Protein AF-A0A8H4XSK7-F1 (afdb_monomer_lite)

pLDDT: mean 89.12, std 12.36, range [49.56, 97.94]

Secondary structure (DSSP, 8-state):
-HHHHHHHHHHHHHH-B-GGG----TT--HHHHHHHHHTBGGGHHHHHHHHHHHHHHHHGGGT-------TTS--PPPHHHHHHHHIIIIIIHHH-HHHHHHHHHTT--THHHHHHHHHTTTTTTS-HHHHHHHHHHHHHTTT-HHHHHHHHHHHHHHHHT-

Radius of gyration: 20.54 Å; chains: 1; bounding box: 42×44×64 Å

Structure (mmCIF, N/CA/C/O backbone):
data_AF-A0A8H4XSK7-F1
#
_entry.id   AF-A0A8H4XSK7-F1
#
loop_
_atom_site.group_PDB
_atom_site.id
_atom_site.type_symbol
_atom_site.label_atom_id
_atom_site.label_alt_id
_atom_site.label_comp_id
_atom_site.label_asym_id
_atom_site.label_entity_id
_atom_site.label_seq_id
_atom_site.pdbx_PDB_ins_code
_atom_site.Cartn_x
_atom_site.Cartn_y
_atom_site.Cartn_z
_atom_site.occupancy
_atom_site.B_iso_or_equiv
_atom_site.auth_seq_id
_atom_site.auth_comp_id
_atom_site.auth_asym_id
_atom_site.auth_atom_id
_atom_site.pdbx_PDB_model_num
ATOM 1 N N . MET A 1 1 ? 7.857 10.622 1.582 1.00 85.25 1 MET A N 1
ATOM 2 C CA . MET A 1 1 ? 7.428 9.884 0.374 1.00 85.25 1 MET A CA 1
ATOM 3 C C . MET A 1 1 ? 8.537 9.038 -0.256 1.00 85.25 1 MET A C 1
ATOM 5 O O . MET A 1 1 ? 8.199 8.170 -1.044 1.00 85.25 1 MET A O 1
ATOM 9 N N . HIS A 1 2 ? 9.825 9.213 0.091 1.00 91.69 2 HIS A N 1
ATOM 10 C CA . HIS A 1 2 ? 10.905 8.366 -0.451 1.00 91.69 2 HIS A CA 1
ATOM 11 C C . HIS A 1 2 ? 10.685 6.863 -0.190 1.00 91.69 2 HIS A C 1
ATOM 13 O O . HIS A 1 2 ? 11.018 6.048 -1.034 1.00 91.69 2 HIS A O 1
ATOM 19 N N . GLU A 1 3 ? 10.043 6.503 0.923 1.00 94.19 3 GLU A N 1
ATOM 20 C CA . GLU A 1 3 ? 9.683 5.115 1.255 1.00 94.19 3 GLU A CA 1
ATOM 21 C C . GLU A 1 3 ? 8.585 4.517 0.364 1.00 94.19 3 GLU A C 1
ATOM 23 O O . GLU A 1 3 ? 8.466 3.302 0.305 1.00 94.19 3 GLU A O 1
ATOM 28 N N . LEU A 1 4 ? 7.799 5.347 -0.334 1.00 95.56 4 LEU A N 1
ATOM 29 C CA . LEU A 1 4 ? 6.870 4.872 -1.364 1.00 95.56 4 LEU A CA 1
ATOM 30 C C . LEU A 1 4 ? 7.559 4.742 -2.726 1.00 95.56 4 LEU A C 1
ATOM 32 O O . LEU A 1 4 ? 7.253 3.834 -3.485 1.00 95.56 4 LEU A O 1
ATOM 36 N N . LEU A 1 5 ? 8.487 5.649 -3.040 1.00 96.88 5 LEU A N 1
ATOM 37 C CA . LEU A 1 5 ? 9.218 5.627 -4.306 1.00 96.88 5 LEU A CA 1
ATOM 38 C C . LEU A 1 5 ? 10.260 4.501 -4.354 1.00 96.88 5 LEU A C 1
ATOM 40 O O . LEU A 1 5 ? 10.442 3.893 -5.401 1.00 96.88 5 LEU A O 1
ATOM 44 N N . ALA A 1 6 ? 10.941 4.215 -3.242 1.00 97.06 6 ALA A N 1
ATOM 45 C CA . ALA A 1 6 ? 12.045 3.257 -3.220 1.00 97.06 6 ALA A CA 1
ATOM 46 C C . ALA A 1 6 ? 11.645 1.831 -3.660 1.00 97.06 6 ALA A C 1
ATOM 48 O O . ALA A 1 6 ? 12.361 1.281 -4.494 1.00 97.06 6 ALA A O 1
ATOM 49 N N . PRO A 1 7 ? 10.520 1.237 -3.201 1.00 97.00 7 PRO A N 1
ATOM 50 C CA . PRO A 1 7 ? 10.074 -0.065 -3.703 1.00 97.00 7 PRO A CA 1
ATOM 51 C C . PRO A 1 7 ? 9.738 -0.045 -5.199 1.00 97.00 7 PRO A C 1
ATOM 53 O O . PRO A 1 7 ? 10.089 -0.981 -5.905 1.00 97.00 7 PRO A O 1
ATOM 56 N N . ILE A 1 8 ? 9.116 1.035 -5.692 1.00 97.69 8 ILE A N 1
ATOM 57 C CA . ILE A 1 8 ? 8.779 1.195 -7.118 1.00 97.69 8 ILE A CA 1
ATOM 58 C C . ILE A 1 8 ? 10.056 1.200 -7.953 1.00 97.69 8 ILE A C 1
ATOM 60 O O . ILE A 1 8 ? 10.190 0.402 -8.873 1.00 97.69 8 ILE A O 1
ATOM 64 N N . LEU A 1 9 ? 11.007 2.063 -7.591 1.00 97.94 9 LEU A N 1
ATOM 65 C CA . LEU A 1 9 ? 12.288 2.172 -8.281 1.00 97.94 9 LEU A CA 1
ATOM 66 C C . LEU A 1 9 ? 13.031 0.834 -8.296 1.00 97.94 9 LEU A C 1
ATOM 68 O O . LEU A 1 9 ? 13.565 0.440 -9.325 1.00 97.94 9 LEU A O 1
ATOM 72 N N . TRP A 1 10 ? 13.029 0.125 -7.168 1.00 97.88 10 TRP A N 1
ATOM 73 C CA . TRP A 1 10 ? 13.691 -1.168 -7.043 1.00 97.88 10 TRP A CA 1
ATOM 74 C C . TRP A 1 10 ? 13.085 -2.239 -7.961 1.00 97.88 10 TRP A C 1
ATOM 76 O O . TRP A 1 10 ? 13.831 -3.022 -8.544 1.00 97.88 10 TRP A O 1
ATOM 86 N N . VAL A 1 11 ? 11.754 -2.282 -8.102 1.00 97.12 11 VAL A N 1
ATOM 87 C CA . VAL A 1 11 ? 11.084 -3.234 -9.007 1.00 97.12 11 VAL A CA 1
ATOM 88 C C . VAL A 1 11 ? 11.371 -2.871 -10.462 1.00 97.12 11 VAL A C 1
ATOM 90 O O . VAL A 1 11 ? 11.813 -3.725 -11.222 1.00 97.12 11 VAL A O 1
ATOM 93 N N . VAL A 1 12 ? 11.221 -1.594 -10.829 1.00 97.00 12 VAL A N 1
ATOM 94 C CA . VAL A 1 12 ? 11.483 -1.115 -12.197 1.00 97.00 12 VAL A CA 1
ATOM 95 C C . VAL A 1 12 ? 12.934 -1.370 -12.611 1.00 97.00 12 VAL A C 1
ATOM 97 O O . VAL A 1 12 ? 13.186 -1.833 -13.718 1.00 97.00 12 VAL A O 1
ATOM 100 N N . GLU A 1 13 ? 13.900 -1.119 -11.724 1.00 96.69 13 GLU A N 1
ATOM 101 C CA . GLU A 1 13 ? 15.316 -1.395 -11.991 1.00 96.69 13 GLU A CA 1
ATOM 102 C C . GLU A 1 13 ? 15.583 -2.891 -12.219 1.00 96.69 13 GLU A C 1
ATOM 104 O O . GLU A 1 13 ? 16.401 -3.247 -13.067 1.00 96.69 13 GLU A O 1
ATOM 109 N N . ARG A 1 14 ? 14.899 -3.777 -11.485 1.00 95.06 14 ARG A N 1
ATOM 110 C CA . ARG A 1 14 ? 15.070 -5.231 -11.617 1.00 95.06 14 ARG A CA 1
ATOM 111 C C . ARG A 1 14 ? 14.417 -5.818 -12.856 1.00 95.06 14 ARG A C 1
ATOM 113 O O . ARG A 1 14 ? 14.950 -6.784 -13.398 1.00 95.06 14 ARG A O 1
ATOM 120 N N . ASP A 1 15 ? 13.308 -5.236 -13.288 1.00 94.19 15 ASP A N 1
ATOM 121 C CA . ASP A 1 15 ? 12.599 -5.668 -14.489 1.00 94.19 15 ASP A CA 1
ATOM 122 C C . ASP A 1 15 ? 13.208 -5.066 -15.767 1.00 94.19 15 ASP A C 1
ATOM 124 O O . ASP A 1 15 ? 12.952 -5.553 -16.870 1.00 94.19 15 ASP A O 1
ATOM 128 N N . ALA A 1 16 ? 14.053 -4.038 -15.639 1.00 94.88 16 ALA A N 1
ATOM 129 C CA . ALA A 1 16 ? 14.683 -3.372 -16.766 1.00 94.88 16 ALA A CA 1
ATOM 130 C C . ALA A 1 16 ? 15.611 -4.296 -17.578 1.00 94.88 16 ALA A C 1
ATOM 132 O O . ALA A 1 16 ? 16.483 -5.002 -17.067 1.00 94.88 16 ALA A O 1
ATOM 133 N N . VAL A 1 17 ? 15.484 -4.211 -18.899 1.00 91.69 17 VAL A N 1
ATOM 134 C CA . VAL A 1 17 ? 16.276 -4.936 -19.888 1.00 91.69 17 VAL A CA 1
ATOM 135 C C . VAL A 1 17 ? 17.287 -3.984 -20.523 1.00 91.69 17 VAL A C 1
ATOM 137 O O . VAL A 1 17 ? 16.941 -3.002 -21.185 1.00 91.69 17 VAL A O 1
ATOM 140 N N . ALA A 1 18 ? 18.573 -4.296 -20.356 1.00 86.38 18 ALA A N 1
ATOM 141 C CA . ALA A 1 18 ? 19.647 -3.541 -20.991 1.00 86.38 18 ALA A CA 1
ATOM 142 C C . ALA A 1 18 ? 19.608 -3.678 -22.523 1.00 86.38 18 ALA A C 1
ATOM 144 O O . ALA A 1 18 ? 19.361 -4.754 -23.073 1.00 86.38 18 ALA A O 1
ATOM 145 N N . GLN A 1 19 ? 19.940 -2.595 -23.232 1.00 72.31 19 GLN A N 1
ATOM 146 C CA . GLN A 1 19 ? 19.960 -2.588 -24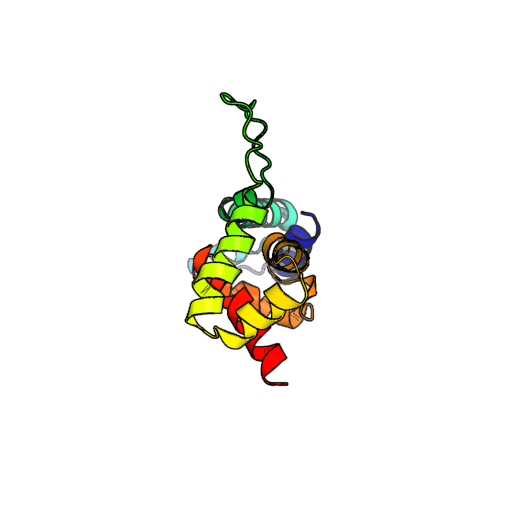.700 1.00 72.31 19 GLN A CA 1
ATOM 147 C C . GLN A 1 19 ? 20.951 -3.594 -25.300 1.00 72.31 19 GLN A C 1
ATOM 149 O O . GLN A 1 19 ? 20.712 -4.121 -26.382 1.00 72.31 19 GLN A O 1
ATOM 154 N N . SER A 1 20 ? 22.040 -3.902 -24.594 1.00 69.06 20 SER A N 1
ATOM 155 C CA . SER A 1 20 ? 23.021 -4.914 -25.003 1.00 69.06 20 SER A CA 1
ATOM 156 C C . SER A 1 20 ? 22.439 -6.328 -25.072 1.00 69.06 20 SER A C 1
ATOM 158 O O . SER A 1 20 ? 22.927 -7.152 -25.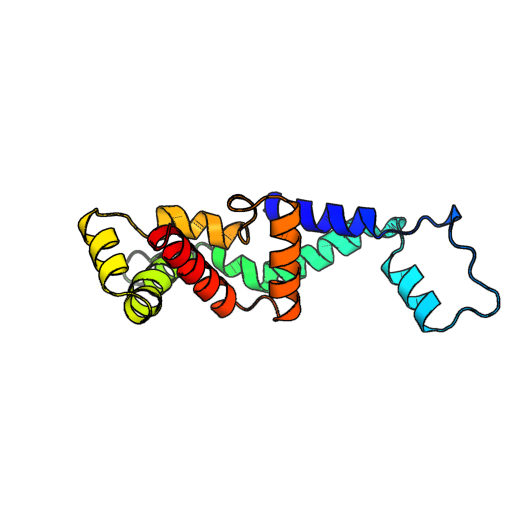841 1.00 69.06 20 SER A O 1
ATOM 160 N N . THR A 1 21 ? 21.387 -6.604 -24.304 1.00 68.06 21 THR A N 1
ATOM 161 C CA . THR A 1 21 ? 20.676 -7.889 -24.266 1.00 68.06 21 THR A CA 1
ATOM 162 C C . THR A 1 21 ? 19.498 -7.927 -25.243 1.00 68.06 21 THR A C 1
ATOM 164 O O . THR A 1 21 ? 18.854 -8.961 -25.407 1.00 68.06 21 THR A O 1
ATOM 167 N N . ARG A 1 22 ? 19.215 -6.804 -25.917 1.00 66.75 22 ARG A N 1
ATOM 168 C CA . ARG A 1 22 ? 18.087 -6.602 -26.832 1.00 66.75 22 ARG A CA 1
ATOM 169 C C . ARG A 1 22 ? 18.403 -7.198 -28.207 1.00 66.75 22 ARG A C 1
ATOM 171 O O . ARG A 1 22 ? 18.472 -6.497 -29.212 1.00 66.75 22 ARG A O 1
ATOM 178 N N . THR A 1 23 ? 18.602 -8.513 -28.277 1.00 66.44 23 THR A N 1
ATOM 179 C CA . THR A 1 23 ? 18.499 -9.238 -29.549 1.00 66.44 23 THR A CA 1
ATOM 180 C C . THR A 1 23 ? 17.030 -9.276 -29.935 1.00 66.44 23 THR A C 1
ATOM 182 O O . THR A 1 23 ? 16.328 -10.202 -29.546 1.00 66.44 23 THR A O 1
ATOM 185 N N . ILE A 1 24 ? 16.550 -8.253 -30.646 1.00 62.38 24 ILE A N 1
ATOM 186 C CA . ILE A 1 24 ? 15.201 -8.259 -31.223 1.00 62.38 24 ILE A CA 1
ATOM 187 C C . ILE A 1 24 ? 15.186 -9.407 -32.239 1.00 62.38 24 ILE A C 1
ATOM 189 O O . ILE A 1 24 ? 15.922 -9.332 -33.231 1.00 62.38 24 ILE A O 1
ATOM 193 N N . PRO A 1 25 ? 14.431 -10.497 -32.007 1.00 62.72 25 PRO A N 1
ATOM 194 C CA . PRO A 1 25 ? 14.315 -11.546 -33.003 1.00 62.72 25 PRO A CA 1
ATOM 195 C C . PRO A 1 25 ? 13.787 -10.920 -34.294 1.00 62.72 25 PRO A C 1
ATOM 197 O O . PRO A 1 25 ? 12.880 -10.094 -34.260 1.00 62.72 25 PRO A O 1
ATOM 200 N N . VAL A 1 26 ? 14.308 -11.327 -35.452 1.00 63.97 26 VAL A N 1
ATOM 201 C CA . VAL A 1 26 ? 13.842 -10.829 -36.766 1.00 63.97 26 VAL A CA 1
ATOM 202 C C . VAL A 1 26 ? 12.328 -11.069 -36.974 1.00 63.97 26 VAL A C 1
ATOM 204 O O . VAL A 1 26 ? 11.715 -10.430 -37.822 1.00 63.97 26 VAL A O 1
ATOM 207 N N . ASN A 1 27 ? 11.720 -11.928 -36.144 1.00 68.75 27 ASN A N 1
ATOM 208 C CA . ASN A 1 2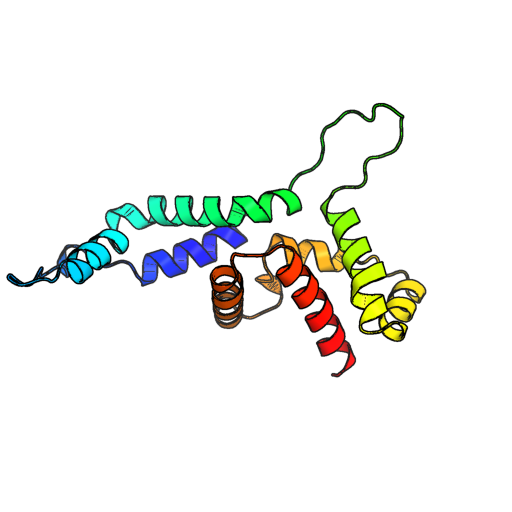7 ? 10.294 -12.253 -36.105 1.00 68.75 27 ASN A CA 1
ATOM 209 C C . ASN A 1 27 ? 9.616 -11.873 -34.768 1.00 68.75 27 ASN A C 1
ATOM 211 O O . ASN A 1 27 ? 8.677 -12.563 -34.372 1.00 68.75 27 ASN A O 1
ATOM 215 N N . ALA A 1 28 ? 10.112 -10.862 -34.043 1.00 67.25 28 ALA A N 1
ATOM 216 C CA . ALA A 1 28 ? 9.510 -10.436 -32.777 1.00 67.25 28 ALA A CA 1
ATOM 217 C C . ALA A 1 28 ? 8.015 -10.154 -32.971 1.00 67.25 28 ALA A C 1
ATOM 219 O O . ALA A 1 28 ? 7.626 -9.453 -33.911 1.00 67.25 28 ALA A O 1
ATOM 220 N N . THR A 1 29 ? 7.177 -10.718 -32.105 1.00 78.88 29 THR A N 1
ATOM 221 C CA . THR A 1 29 ? 5.754 -10.374 -32.093 1.00 78.88 29 THR A CA 1
ATOM 222 C C . THR A 1 29 ? 5.581 -8.927 -31.628 1.00 78.88 29 THR A C 1
ATOM 224 O O . THR A 1 29 ? 6.463 -8.355 -30.983 1.00 78.88 29 THR A O 1
ATOM 227 N N . ASP A 1 30 ? 4.436 -8.323 -31.947 1.00 83.06 30 ASP A N 1
ATOM 228 C CA . ASP A 1 30 ? 4.106 -6.965 -31.493 1.00 83.06 30 ASP A CA 1
ATOM 229 C C . ASP A 1 30 ? 4.231 -6.856 -29.958 1.00 83.06 30 ASP A C 1
ATOM 231 O O . ASP A 1 30 ? 4.889 -5.951 -29.444 1.00 83.06 30 ASP A O 1
ATOM 235 N N . ASP A 1 31 ? 3.755 -7.877 -29.238 1.00 84.94 31 ASP A N 1
ATOM 236 C CA . ASP A 1 31 ? 3.832 -7.988 -27.776 1.00 84.94 31 ASP A CA 1
ATOM 237 C C . ASP A 1 31 ? 5.273 -7.979 -27.231 1.00 84.94 31 ASP A C 1
ATOM 239 O O . ASP A 1 31 ? 5.556 -7.295 -26.245 1.00 84.94 31 ASP A O 1
ATOM 243 N N . GLU A 1 32 ? 6.208 -8.697 -27.867 1.00 82.81 32 GLU A N 1
ATOM 244 C CA . GLU A 1 32 ? 7.623 -8.695 -27.459 1.00 82.81 32 GLU A CA 1
ATOM 245 C C . GLU A 1 32 ? 8.252 -7.310 -27.637 1.00 82.81 32 GLU A C 1
ATOM 247 O O . GLU A 1 32 ? 9.030 -6.856 -26.794 1.00 82.81 32 GLU A O 1
ATOM 252 N N . SER A 1 33 ? 7.899 -6.615 -28.720 1.00 82.88 33 SER A N 1
ATOM 253 C CA . SER A 1 33 ? 8.396 -5.265 -28.984 1.00 82.88 33 SER A CA 1
ATOM 254 C C . SER A 1 33 ? 7.883 -4.254 -27.952 1.00 82.88 33 SER A C 1
ATOM 256 O O . SER A 1 33 ? 8.661 -3.432 -27.455 1.00 82.88 33 SER A O 1
ATOM 258 N N . VAL A 1 34 ? 6.607 -4.371 -27.561 1.00 87.25 34 VAL A N 1
ATOM 259 C CA . VAL A 1 34 ? 5.980 -3.556 -26.513 1.00 87.25 34 VAL A CA 1
ATOM 260 C C . VAL A 1 34 ? 6.622 -3.843 -25.161 1.00 87.25 34 VAL A C 1
ATOM 262 O O . VAL A 1 34 ? 7.015 -2.904 -24.473 1.00 87.25 34 VAL A O 1
ATOM 265 N N . MET A 1 35 ? 6.804 -5.116 -24.800 1.00 87.25 35 MET A N 1
ATOM 266 C CA . MET A 1 35 ? 7.467 -5.511 -23.554 1.00 87.25 35 MET A CA 1
ATOM 267 C C . MET A 1 35 ? 8.882 -4.928 -23.460 1.00 87.25 35 MET A C 1
ATOM 269 O O . MET A 1 35 ? 9.238 -4.329 -22.451 1.00 87.25 35 MET A O 1
ATOM 273 N N . LEU A 1 36 ? 9.684 -5.039 -24.524 1.00 85.75 36 LEU A N 1
ATOM 274 C CA . LEU A 1 36 ? 11.032 -4.469 -24.543 1.00 85.75 36 LEU A CA 1
ATOM 275 C C . LEU A 1 36 ? 11.027 -2.938 -24.451 1.00 85.75 36 LEU A C 1
ATOM 277 O O . LEU A 1 36 ? 12.005 -2.365 -23.983 1.00 85.75 36 LEU A O 1
ATOM 281 N N . CYS A 1 37 ? 9.987 -2.270 -24.953 1.00 86.62 37 CYS A N 1
ATOM 282 C CA . CYS A 1 37 ? 9.814 -0.824 -24.818 1.00 86.62 37 CYS A CA 1
ATOM 283 C C . CYS A 1 37 ? 9.473 -0.429 -23.374 1.00 86.62 37 CYS A C 1
ATOM 285 O O . CYS A 1 37 ? 10.084 0.491 -22.841 1.00 86.62 37 CYS A O 1
ATOM 287 N N . LEU A 1 38 ? 8.553 -1.161 -22.736 1.00 88.75 38 LEU A N 1
ATOM 288 C CA . LEU A 1 38 ? 8.134 -0.943 -21.347 1.00 88.75 38 LEU A CA 1
ATOM 289 C C . LEU A 1 38 ? 9.247 -1.208 -20.325 1.00 88.75 38 LEU A C 1
ATOM 291 O O . LEU A 1 38 ? 9.216 -0.640 -19.242 1.00 88.75 38 LEU A O 1
ATOM 295 N N . LEU A 1 39 ? 10.205 -2.077 -20.652 1.00 92.75 39 LEU A N 1
ATOM 296 C CA . LEU A 1 39 ? 11.302 -2.469 -19.765 1.00 92.75 39 LEU A CA 1
ATOM 297 C C . LEU A 1 39 ? 12.644 -1.823 -20.156 1.00 92.75 39 LEU A C 1
ATOM 299 O O . LEU A 1 39 ? 13.699 -2.385 -19.882 1.00 92.75 39 LEU A O 1
ATOM 303 N N . ASP A 1 40 ? 12.663 -0.679 -20.845 1.00 92.50 40 ASP A N 1
ATOM 304 C CA . ASP A 1 40 ? 13.922 -0.073 -21.303 1.00 92.50 40 ASP A CA 1
ATOM 305 C C . ASP A 1 40 ? 14.721 0.551 -20.141 1.00 92.50 40 ASP A C 1
ATOM 307 O O . ASP A 1 40 ? 14.295 1.511 -19.497 1.00 92.50 40 ASP A O 1
ATOM 311 N N . ALA A 1 41 ? 15.942 0.054 -19.917 1.00 94.94 41 ALA A N 1
ATOM 312 C CA . ALA A 1 41 ? 16.814 0.510 -18.833 1.00 94.94 41 ALA A CA 1
ATOM 313 C C . ALA A 1 41 ? 17.177 2.012 -18.865 1.00 94.94 41 ALA A C 1
ATOM 315 O O . ALA A 1 41 ? 17.577 2.560 -17.839 1.00 94.94 41 ALA A O 1
ATOM 316 N N . ASN A 1 42 ? 17.034 2.707 -20.000 1.00 94.38 42 ASN A N 1
ATOM 317 C CA . ASN A 1 42 ? 17.267 4.156 -20.064 1.00 94.38 42 ASN A CA 1
ATOM 318 C C . ASN A 1 42 ? 16.128 4.989 -19.460 1.00 94.38 42 ASN A C 1
ATOM 320 O O . ASN A 1 42 ? 16.310 6.185 -19.229 1.00 94.38 42 ASN A O 1
ATOM 324 N N . TYR A 1 43 ? 14.965 4.381 -19.227 1.00 95.69 43 TYR A N 1
ATOM 325 C CA . TYR A 1 43 ? 13.757 5.070 -18.779 1.00 95.69 43 TYR A CA 1
ATOM 326 C C . TYR A 1 43 ? 13.365 4.737 -17.335 1.00 95.69 43 TYR A C 1
ATOM 328 O O . TYR A 1 43 ? 12.366 5.267 -16.858 1.00 95.69 43 TYR A O 1
ATOM 336 N N . ILE A 1 44 ? 14.199 3.991 -16.593 1.00 96.69 44 ILE A N 1
ATOM 337 C CA . ILE A 1 44 ? 13.951 3.586 -15.193 1.00 96.69 44 ILE A CA 1
ATOM 338 C C . ILE A 1 44 ? 13.472 4.756 -14.324 1.00 96.69 44 ILE A C 1
ATOM 340 O O . ILE A 1 44 ? 12.476 4.629 -13.614 1.00 96.69 44 ILE A O 1
ATOM 344 N N . GLU A 1 45 ? 14.150 5.908 -14.377 1.00 97.06 45 GLU A N 1
ATOM 345 C CA . GLU A 1 45 ? 13.770 7.085 -13.584 1.00 97.06 45 GLU A CA 1
ATOM 346 C C . GLU A 1 45 ? 12.396 7.632 -13.996 1.00 97.06 45 GLU A C 1
ATOM 348 O O . GLU A 1 45 ? 11.563 7.942 -13.141 1.00 97.06 45 GLU A O 1
ATOM 353 N N . SER A 1 46 ? 12.145 7.722 -15.305 1.00 96.75 46 SER A N 1
ATOM 354 C CA . SER A 1 46 ? 10.895 8.253 -15.849 1.00 96.75 46 SER A CA 1
ATOM 355 C C . SER A 1 46 ? 9.712 7.342 -15.523 1.00 96.75 46 SER A C 1
ATOM 357 O O . SER A 1 46 ? 8.684 7.822 -15.039 1.00 96.75 46 SER A O 1
ATOM 359 N N . ASP A 1 47 ? 9.872 6.035 -15.711 1.00 96.75 47 ASP A N 1
ATOM 360 C CA . ASP A 1 47 ? 8.837 5.039 -15.441 1.00 96.75 47 ASP A CA 1
ATOM 361 C C . ASP A 1 47 ? 8.545 4.951 -13.943 1.00 96.75 47 ASP A C 1
ATOM 363 O O . ASP A 1 47 ? 7.385 5.014 -13.528 1.00 96.75 47 ASP A O 1
ATOM 367 N N . SER A 1 48 ? 9.591 4.944 -13.111 1.00 97.94 48 SER A N 1
ATOM 368 C CA . SER A 1 48 ? 9.446 4.978 -11.651 1.00 97.94 48 SER A CA 1
ATOM 369 C C . SER A 1 48 ? 8.698 6.224 -11.180 1.00 97.94 48 SER A C 1
ATOM 371 O O . SER A 1 48 ? 7.828 6.131 -10.313 1.00 97.94 48 SER A O 1
ATOM 373 N N . PHE A 1 49 ? 8.995 7.393 -11.758 1.00 97.50 49 PHE A N 1
ATOM 374 C CA . PHE A 1 49 ? 8.298 8.635 -11.432 1.00 97.50 49 PHE A CA 1
ATOM 375 C C . PHE A 1 49 ? 6.819 8.589 -11.838 1.00 97.50 49 PHE A C 1
ATOM 377 O O . PHE A 1 49 ? 5.957 8.952 -11.038 1.00 97.50 49 PHE A O 1
ATOM 384 N N . ASN A 1 50 ? 6.501 8.095 -13.038 1.00 97.12 50 ASN A N 1
ATOM 385 C CA . ASN A 1 50 ? 5.119 7.977 -13.513 1.00 97.12 50 ASN A CA 1
ATOM 386 C C . ASN A 1 50 ? 4.293 6.987 -12.672 1.00 97.12 50 ASN A C 1
ATOM 388 O O . ASN A 1 50 ? 3.148 7.279 -12.301 1.00 97.12 50 ASN A O 1
ATOM 392 N N . LEU A 1 51 ? 4.876 5.841 -12.314 1.00 96.56 51 LEU A N 1
ATOM 393 C CA . LEU A 1 51 ? 4.251 4.871 -11.413 1.00 96.56 51 LEU A CA 1
ATOM 394 C C . LEU A 1 51 ? 4.048 5.466 -10.015 1.00 96.56 51 LEU A C 1
ATOM 396 O O . LEU A 1 51 ? 2.955 5.371 -9.453 1.00 96.56 51 LEU A O 1
ATOM 400 N N . PHE A 1 52 ? 5.050 6.167 -9.481 1.00 97.50 52 PHE A N 1
ATOM 401 C CA . PHE A 1 52 ? 4.930 6.883 -8.214 1.00 97.50 52 PHE A CA 1
ATOM 402 C C . PHE A 1 52 ? 3.815 7.936 -8.247 1.00 97.50 52 PHE A C 1
ATOM 404 O O . PHE A 1 52 ? 3.000 7.996 -7.326 1.00 97.50 52 PHE A O 1
ATOM 411 N N . CYS A 1 53 ? 3.715 8.731 -9.314 1.00 96.12 53 CYS A N 1
ATOM 412 C CA . CYS A 1 53 ? 2.620 9.680 -9.496 1.00 96.12 53 CYS A CA 1
ATOM 413 C C . CYS A 1 53 ? 1.256 8.982 -9.492 1.00 96.12 53 CYS A C 1
ATOM 415 O O . CYS A 1 53 ? 0.331 9.483 -8.854 1.00 96.12 53 CYS A O 1
ATOM 417 N N . SER A 1 54 ? 1.143 7.821 -10.139 1.00 95.31 54 SER A N 1
ATOM 418 C CA . SER A 1 54 ? -0.087 7.019 -10.163 1.00 95.31 54 SER A CA 1
ATOM 419 C C . SER A 1 54 ? -0.484 6.544 -8.761 1.00 95.31 54 SER A C 1
ATOM 421 O O . SER A 1 54 ? -1.633 6.712 -8.357 1.00 95.31 54 SER A O 1
ATOM 423 N N . VAL A 1 55 ? 0.470 6.062 -7.957 1.00 95.81 55 VAL A N 1
ATOM 424 C CA . VAL A 1 55 ? 0.241 5.728 -6.537 1.00 95.81 55 VAL A CA 1
ATOM 425 C C . VAL A 1 55 ? -0.201 6.963 -5.743 1.00 95.81 55 VAL A C 1
ATOM 427 O O . VAL A 1 55 ? -1.140 6.913 -4.941 1.00 95.81 55 VAL A O 1
ATOM 430 N N . MET A 1 56 ? 0.441 8.104 -5.994 1.00 94.25 56 MET A N 1
ATOM 431 C CA . MET A 1 56 ? 0.142 9.356 -5.307 1.00 94.25 56 MET A CA 1
ATOM 432 C C . MET A 1 56 ? -1.228 9.937 -5.655 1.00 94.25 56 MET A C 1
ATOM 434 O O . MET A 1 56 ? -1.758 10.673 -4.830 1.00 94.25 56 MET A O 1
ATOM 438 N N . GLN A 1 57 ? -1.855 9.586 -6.782 1.00 91.56 57 GLN A N 1
ATOM 439 C CA . GLN A 1 57 ? -3.233 10.017 -7.072 1.00 91.56 57 GLN A CA 1
ATOM 440 C C . GLN A 1 57 ? -4.210 9.604 -5.964 1.00 91.56 57 GLN A C 1
ATOM 442 O O . GLN A 1 57 ? -5.111 10.367 -5.625 1.00 91.56 57 GLN A O 1
ATOM 447 N N . VAL A 1 58 ? -3.993 8.436 -5.352 1.00 89.31 58 VAL A N 1
ATOM 448 C CA . VAL A 1 58 ? -4.762 7.987 -4.185 1.00 89.31 58 VAL A CA 1
ATOM 449 C C . VAL A 1 58 ? -4.099 8.451 -2.890 1.00 89.31 58 VAL A C 1
ATOM 451 O O . VAL A 1 58 ? -4.744 9.055 -2.026 1.00 89.31 58 VAL A O 1
ATOM 454 N N . ALA A 1 59 ? -2.797 8.181 -2.752 1.00 90.19 59 ALA A N 1
ATOM 455 C CA . ALA A 1 59 ? -2.099 8.346 -1.483 1.00 90.19 59 ALA A CA 1
ATOM 456 C C . ALA A 1 59 ? -1.956 9.811 -1.050 1.00 90.19 59 ALA A C 1
ATOM 458 O O . ALA A 1 59 ? -1.830 10.074 0.143 1.00 90.19 59 ALA A O 1
ATOM 459 N N . ARG A 1 60 ? -2.025 10.775 -1.979 1.00 89.88 60 ARG A N 1
ATOM 460 C CA . ARG A 1 60 ? -1.945 12.219 -1.700 1.00 89.88 60 ARG A CA 1
ATOM 461 C C . ARG A 1 60 ? -2.911 12.658 -0.602 1.00 89.88 60 ARG A C 1
ATOM 463 O O . ARG A 1 60 ? -2.491 13.379 0.299 1.00 89.88 60 ARG A O 1
ATOM 470 N N . SER A 1 61 ? -4.141 12.147 -0.611 1.00 87.94 61 SER A N 1
ATOM 471 C CA . SER A 1 61 ? -5.153 12.455 0.412 1.00 87.94 61 SER A CA 1
ATOM 472 C C . SER A 1 61 ? -4.728 12.074 1.843 1.00 87.94 61 SER A C 1
ATOM 474 O O . SER A 1 61 ? -5.238 12.623 2.815 1.00 87.94 61 SER A O 1
ATOM 476 N N . PHE A 1 62 ? -3.757 11.166 2.001 1.00 87.94 62 PHE A N 1
ATOM 477 C CA . PHE A 1 62 ? -3.206 10.766 3.302 1.00 87.94 62 PHE A CA 1
ATOM 478 C C . PHE A 1 62 ? -2.126 11.734 3.813 1.00 87.94 62 PHE A C 1
ATOM 480 O O . PHE A 1 62 ? -1.769 11.714 4.998 1.00 87.94 62 PHE A O 1
ATOM 487 N N . TYR A 1 63 ? -1.580 12.561 2.921 1.00 85.69 63 TYR A N 1
ATOM 488 C CA . TYR A 1 63 ? -0.510 13.520 3.195 1.00 85.69 63 TYR A CA 1
ATOM 489 C C . TYR A 1 63 ? -1.002 14.961 3.263 1.00 85.69 63 TYR A C 1
ATOM 491 O O . TYR A 1 63 ? -0.355 15.768 3.926 1.00 85.69 63 TYR A O 1
ATOM 499 N N . GLU A 1 64 ? -2.109 15.277 2.592 1.00 82.06 64 GLU A N 1
ATOM 500 C CA . GLU A 1 64 ? -2.651 16.629 2.569 1.00 82.06 64 GLU A CA 1
ATOM 501 C C . GLU A 1 64 ? -3.022 17.120 3.970 1.00 82.06 64 GLU A C 1
ATOM 503 O O . GLU A 1 64 ? -3.640 16.424 4.781 1.00 82.06 64 GLU A O 1
ATOM 508 N N . TYR A 1 65 ? -2.612 18.355 4.226 1.00 65.81 65 TYR A N 1
ATOM 509 C CA . TYR A 1 65 ? -3.103 19.196 5.297 1.00 65.81 65 TYR A CA 1
ATOM 510 C C . TYR A 1 65 ? -3.960 20.258 4.611 1.00 65.81 65 TYR A C 1
ATOM 512 O O . TYR A 1 65 ? -3.475 20.906 3.682 1.00 65.81 65 TYR A O 1
ATOM 520 N N . THR A 1 66 ? -5.233 20.400 4.982 1.00 59.09 66 THR A N 1
ATOM 521 C CA . THR A 1 66 ? -6.024 21.527 4.487 1.00 59.09 66 THR A CA 1
ATOM 522 C C . THR A 1 66 ? -5.473 22.801 5.128 1.00 59.09 66 THR A C 1
ATOM 524 O O . THR A 1 66 ? -5.622 23.026 6.324 1.00 59.09 66 THR A O 1
ATOM 527 N N . ASP A 1 67 ? -4.798 23.628 4.327 1.00 51.75 67 ASP A N 1
ATOM 528 C CA . ASP A 1 67 ? -4.376 24.991 4.697 1.00 51.75 67 ASP A CA 1
ATOM 529 C C . ASP A 1 67 ? -5.551 25.989 4.676 1.00 51.75 67 ASP A C 1
ATOM 531 O O . ASP A 1 67 ? -5.357 27.202 4.821 1.00 51.75 67 ASP A O 1
ATOM 535 N N . ASP A 1 68 ? -6.781 25.505 4.480 1.00 52.06 68 ASP A N 1
ATOM 536 C CA . ASP A 1 68 ? -7.955 26.356 4.433 1.00 52.06 68 ASP A CA 1
ATOM 537 C C . ASP A 1 68 ? -8.155 27.022 5.794 1.00 52.06 68 ASP A C 1
ATOM 539 O O . ASP A 1 68 ? -8.371 26.397 6.835 1.00 52.06 68 ASP A O 1
ATOM 543 N N . LYS A 1 69 ? -8.020 28.353 5.783 1.00 49.56 69 LYS A N 1
ATOM 544 C CA . LYS A 1 69 ? -8.277 29.197 6.947 1.00 49.56 69 LYS A CA 1
ATOM 545 C C . LYS A 1 69 ? -9.648 28.817 7.503 1.00 49.56 69 LYS A C 1
ATOM 547 O O . LYS A 1 69 ? -10.615 28.850 6.742 1.00 49.56 69 LYS A O 1
ATOM 552 N N . PRO A 1 70 ? -9.767 28.531 8.810 1.00 53.75 70 PRO A N 1
ATOM 553 C CA . PRO A 1 70 ? -11.034 28.119 9.384 1.00 53.75 70 PRO A CA 1
ATOM 554 C C . PRO A 1 70 ? -12.034 29.258 9.202 1.00 53.75 70 PRO A C 1
ATOM 556 O O . PRO A 1 70 ? -11.945 30.289 9.868 1.00 53.75 70 PRO A O 1
ATOM 559 N N . VAL A 1 71 ? -12.999 29.074 8.299 1.00 58.06 71 VAL A N 1
ATOM 560 C CA . VAL A 1 71 ? -14.033 30.082 8.018 1.00 58.06 71 VAL A CA 1
ATOM 561 C C . VAL A 1 71 ? -14.905 30.321 9.262 1.00 58.06 71 VAL A C 1
ATOM 563 O O . VAL A 1 71 ? -15.498 31.385 9.386 1.00 58.06 71 VAL A O 1
ATOM 566 N N . ASN A 1 72 ? -14.904 29.394 10.235 1.00 59.56 72 ASN A N 1
ATOM 567 C CA . ASN A 1 72 ? -15.736 29.446 11.444 1.00 59.56 72 ASN A CA 1
ATOM 568 C C . ASN A 1 72 ? -15.024 29.052 12.760 1.00 59.56 72 ASN A C 1
ATOM 570 O O . ASN A 1 72 ? -15.683 28.650 13.716 1.00 59.56 72 ASN A O 1
ATOM 574 N N . GLY A 1 73 ? -13.691 29.131 12.846 1.00 55.56 73 GLY A N 1
ATOM 575 C CA . GLY A 1 73 ? -12.961 28.881 14.105 1.00 55.56 73 GLY A CA 1
ATOM 576 C C . GLY A 1 73 ? -13.001 27.439 14.645 1.00 55.56 73 GLY A C 1
ATOM 577 O O . GLY A 1 73 ? -12.493 27.187 15.736 1.00 55.56 73 GLY A O 1
ATOM 578 N N . GLN A 1 74 ? -13.564 26.485 13.900 1.00 55.88 74 GLN A N 1
ATOM 579 C CA . GLN A 1 74 ? -13.399 25.058 14.170 1.00 55.88 74 GLN A CA 1
ATOM 580 C C . GLN A 1 74 ? -12.078 24.605 13.550 1.00 55.88 74 GLN A C 1
ATOM 582 O O . GLN A 1 74 ? -11.835 24.854 12.372 1.00 55.88 74 GLN A O 1
ATOM 587 N N . ALA A 1 75 ? -11.210 23.982 14.348 1.00 55.84 75 ALA A N 1
ATOM 588 C CA . ALA A 1 75 ? -10.014 23.339 13.824 1.00 55.84 75 ALA A CA 1
ATOM 589 C C . ALA A 1 75 ? -10.452 22.229 12.860 1.00 55.84 75 ALA A C 1
ATOM 591 O O . ALA A 1 75 ? -11.073 21.256 13.291 1.00 55.84 75 ALA A O 1
ATOM 592 N N . GLU A 1 76 ? -10.170 22.385 11.565 1.00 64.31 76 GLU A N 1
ATOM 593 C CA . GLU A 1 76 ? -10.387 21.305 10.609 1.00 64.31 76 GLU A CA 1
ATOM 594 C C . GLU A 1 76 ? -9.488 20.132 10.999 1.00 64.31 76 GLU A C 1
ATOM 596 O O . GLU A 1 76 ? -8.262 20.236 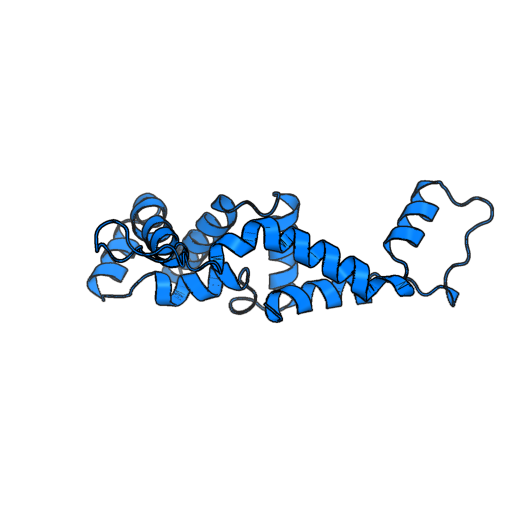11.082 1.00 64.31 76 GLU A O 1
ATOM 601 N N . MET A 1 77 ? -10.119 19.009 11.326 1.00 71.94 77 MET A N 1
ATOM 602 C CA . MET A 1 77 ? -9.410 17.787 11.659 1.00 71.94 77 MET A CA 1
ATOM 603 C C . MET A 1 77 ? -8.694 17.281 10.406 1.00 71.94 77 MET A C 1
ATOM 605 O O . MET A 1 77 ? -9.331 17.054 9.380 1.00 71.94 77 MET A O 1
ATOM 609 N N . ALA A 1 78 ? -7.380 17.060 10.506 1.00 84.19 78 ALA A N 1
ATOM 610 C CA . ALA A 1 78 ? -6.585 16.568 9.386 1.00 84.19 78 ALA A CA 1
ATOM 611 C C . ALA A 1 78 ? -7.218 15.297 8.767 1.00 84.19 78 ALA A C 1
ATOM 613 O O . ALA A 1 78 ? -7.605 14.396 9.524 1.00 84.19 78 ALA A O 1
ATOM 614 N N . PRO A 1 79 ? -7.276 15.161 7.425 1.00 87.31 79 PRO A N 1
ATOM 615 C CA . PRO A 1 79 ? -7.974 14.057 6.754 1.00 87.31 79 PRO A CA 1
ATOM 616 C C . PRO A 1 79 ? -7.562 12.664 7.244 1.00 87.31 79 PRO A C 1
ATOM 618 O O . PRO A 1 79 ? -8.398 11.777 7.417 1.00 87.31 79 PRO A O 1
ATOM 621 N N . ILE A 1 80 ? -6.273 12.472 7.542 1.00 90.75 80 ILE A N 1
ATOM 622 C CA . ILE A 1 80 ? -5.753 11.204 8.067 1.00 90.75 80 ILE A CA 1
ATOM 623 C C . ILE A 1 80 ? -6.285 10.873 9.468 1.00 90.75 80 ILE A C 1
ATOM 625 O O . ILE A 1 80 ? -6.490 9.703 9.788 1.00 90.75 80 ILE A O 1
ATOM 629 N N . VAL A 1 81 ? -6.545 11.886 10.299 1.00 91.81 81 VAL A N 1
ATOM 630 C CA . VAL A 1 81 ? -7.124 11.711 11.637 1.00 91.81 81 VAL A CA 1
ATOM 631 C C . VAL A 1 81 ? -8.598 11.345 11.508 1.00 91.81 81 VAL A C 1
ATOM 633 O O . VAL A 1 81 ? -9.022 10.365 12.114 1.00 91.81 81 VAL A O 1
ATOM 636 N N . ALA A 1 82 ? -9.343 12.045 10.644 1.00 91.50 82 ALA A N 1
ATOM 637 C CA . ALA A 1 82 ? -10.739 11.723 10.341 1.00 91.50 82 ALA A CA 1
ATOM 638 C C . ALA A 1 82 ? -10.889 10.278 9.839 1.00 91.50 82 ALA A C 1
ATOM 640 O O . ALA A 1 82 ? -11.719 9.511 10.323 1.00 91.50 82 ALA A O 1
ATOM 641 N N . ARG A 1 83 ? -10.014 9.873 8.913 1.00 93.56 83 ARG A N 1
ATOM 642 C CA . ARG A 1 83 ? -9.959 8.507 8.389 1.00 93.56 83 ARG A CA 1
ATOM 643 C C . ARG A 1 83 ? -9.623 7.483 9.471 1.00 93.56 83 ARG A C 1
ATOM 645 O O . ARG A 1 83 ? -10.251 6.434 9.533 1.00 93.56 83 ARG A O 1
ATOM 652 N N . SER A 1 84 ? -8.658 7.790 10.336 1.00 95.75 84 SER A N 1
ATOM 653 C CA . SER A 1 84 ? -8.274 6.907 11.444 1.00 95.75 84 SER A CA 1
ATOM 654 C C . SER A 1 84 ? -9.431 6.694 12.424 1.00 95.75 84 SER A C 1
ATOM 656 O O . SER A 1 84 ? -9.654 5.574 12.880 1.00 95.75 84 SER A O 1
ATOM 658 N N . GLN A 1 85 ? -10.203 7.749 12.707 1.00 95.19 85 GLN A N 1
ATOM 659 C CA . GLN A 1 85 ? -11.418 7.654 13.515 1.00 95.19 85 GLN A CA 1
ATOM 660 C C . GLN A 1 85 ? -12.496 6.819 12.825 1.00 95.19 85 GLN A C 1
ATOM 662 O O . GLN A 1 85 ? -13.099 5.982 13.482 1.00 95.19 85 GLN A O 1
ATOM 667 N N . PHE A 1 86 ? -12.705 6.988 11.516 1.00 96.25 86 PHE A N 1
ATOM 668 C CA . PHE A 1 86 ? -13.641 6.164 10.746 1.00 96.25 86 PHE A CA 1
ATOM 669 C C . PHE A 1 86 ? -13.272 4.672 10.794 1.00 96.25 86 PHE A C 1
ATOM 671 O O . PHE A 1 86 ? -14.114 3.834 11.108 1.00 96.25 86 PHE A O 1
ATOM 678 N N . ILE A 1 87 ? -11.999 4.332 10.560 1.00 97.62 87 ILE A N 1
ATOM 679 C CA . ILE A 1 87 ? -11.515 2.943 10.630 1.00 97.62 87 ILE A CA 1
ATOM 680 C C . ILE A 1 87 ? -11.808 2.334 12.005 1.00 97.62 87 ILE A C 1
ATOM 682 O O . ILE A 1 87 ? -12.242 1.190 12.093 1.00 97.62 87 ILE A O 1
ATOM 686 N N . HIS A 1 88 ? -11.588 3.090 13.078 1.00 96.62 88 HIS A N 1
ATOM 687 C CA . HIS A 1 88 ? -11.794 2.600 14.435 1.00 96.62 88 HIS A CA 1
ATOM 688 C C . HIS A 1 88 ? -13.276 2.528 14.833 1.00 96.62 88 HIS A C 1
ATOM 690 O O . HIS A 1 88 ? -13.751 1.495 15.295 1.00 96.62 88 HIS A O 1
ATOM 696 N N . ASN A 1 89 ? -14.012 3.623 14.662 1.00 95.94 89 ASN A N 1
ATOM 697 C CA . ASN A 1 89 ? -15.355 3.780 15.216 1.00 95.94 89 ASN A CA 1
ATOM 698 C C . ASN A 1 89 ? -16.444 3.142 14.350 1.00 95.94 89 ASN A C 1
ATOM 700 O O . ASN A 1 89 ? -17.503 2.827 14.878 1.00 95.94 89 ASN A O 1
ATOM 704 N N . GLU A 1 90 ? -16.180 2.919 13.060 1.00 96.94 90 GLU A N 1
ATOM 705 C CA . GLU A 1 90 ? -17.131 2.281 12.147 1.00 96.94 90 GLU A CA 1
ATOM 706 C C . GLU A 1 90 ? -16.675 0.865 11.790 1.00 96.94 90 GLU A C 1
ATOM 708 O O . GLU A 1 90 ? -17.346 -0.118 12.111 1.00 96.94 90 GLU A O 1
ATOM 713 N N . LEU A 1 91 ? -15.507 0.731 11.149 1.00 97.94 91 LEU A N 1
ATOM 714 C CA . LEU A 1 91 ? -15.086 -0.554 10.580 1.00 97.94 91 LEU A CA 1
ATOM 715 C C . LEU A 1 91 ? -14.665 -1.560 11.655 1.00 97.94 91 LEU A C 1
ATOM 717 O O . LEU A 1 91 ? -15.128 -2.701 11.642 1.00 97.94 91 LEU A O 1
ATOM 721 N N . LEU A 1 92 ? -13.806 -1.150 12.593 1.00 97.50 92 LEU A N 1
ATOM 722 C CA . LEU A 1 92 ? -13.350 -2.027 13.668 1.00 97.50 92 LEU A CA 1
ATOM 723 C C . LEU A 1 92 ? -14.487 -2.351 14.635 1.00 97.50 92 LEU A C 1
ATOM 725 O O . LEU A 1 92 ? -14.625 -3.506 15.003 1.00 97.50 92 LEU A O 1
ATOM 729 N N . VAL A 1 93 ? -15.324 -1.377 14.998 1.00 97.12 93 VAL A N 1
ATOM 730 C CA . VAL A 1 93 ? -16.527 -1.616 15.813 1.00 97.12 93 VAL A CA 1
ATOM 731 C C . VAL A 1 93 ? -17.438 -2.670 15.178 1.00 97.12 93 VAL A C 1
ATOM 733 O O . VAL A 1 93 ? -17.879 -3.591 15.865 1.00 97.12 93 VAL A O 1
ATOM 736 N N . THR A 1 94 ? -17.675 -2.574 13.867 1.00 97.31 94 THR A N 1
ATOM 737 C CA . THR A 1 94 ? -18.504 -3.545 13.138 1.00 97.31 94 THR A CA 1
ATOM 738 C C . THR A 1 94 ? -17.875 -4.937 13.116 1.00 97.31 94 THR A C 1
ATOM 740 O O . THR A 1 94 ? -18.583 -5.935 13.236 1.00 97.31 94 THR A O 1
ATOM 743 N N . ALA A 1 95 ? -16.552 -5.022 12.956 1.00 97.00 95 ALA A N 1
ATOM 744 C CA . ALA A 1 95 ? -15.848 -6.299 12.901 1.00 97.00 95 ALA A CA 1
ATOM 745 C C . ALA A 1 95 ? -15.656 -6.932 14.291 1.00 97.00 95 ALA A C 1
ATOM 747 O O . ALA A 1 95 ? -15.720 -8.153 14.428 1.00 97.00 95 ALA A O 1
ATOM 748 N N . ASP A 1 96 ? -15.392 -6.107 15.305 1.00 96.94 96 ASP A N 1
ATOM 749 C CA . ASP A 1 96 ? -15.040 -6.513 16.657 1.00 96.94 96 ASP A CA 1
ATOM 750 C C . ASP A 1 96 ? -15.166 -5.357 17.676 1.00 96.94 96 ASP A C 1
ATOM 752 O O . ASP A 1 96 ? -14.204 -4.667 18.039 1.00 96.94 96 ASP A O 1
ATOM 756 N N . GLN A 1 97 ? -16.384 -5.185 18.192 1.00 96.69 97 GLN A N 1
ATOM 757 C CA . GLN A 1 97 ? -16.720 -4.164 19.185 1.00 96.69 97 GLN A CA 1
ATOM 758 C C . GLN A 1 97 ? -15.880 -4.251 20.467 1.00 96.69 97 GLN A C 1
ATOM 760 O O . GLN A 1 97 ? -15.569 -3.219 21.061 1.00 96.69 97 GLN A O 1
ATOM 765 N N . GLU A 1 98 ? -15.530 -5.453 20.928 1.00 96.75 98 GLU A N 1
ATOM 766 C CA . GLU A 1 98 ? -14.782 -5.617 22.180 1.00 96.75 98 GLU A CA 1
ATOM 767 C C . GLU A 1 98 ? -13.365 -5.047 22.043 1.00 96.75 98 GLU A C 1
ATOM 769 O O . GLU A 1 98 ? -12.905 -4.333 22.936 1.00 96.75 98 GLU A O 1
ATOM 774 N N . LEU A 1 99 ? -12.709 -5.280 20.899 1.00 95.69 99 LEU A N 1
ATOM 775 C CA . LEU A 1 99 ? -11.377 -4.735 20.635 1.00 95.69 99 LEU A CA 1
ATOM 776 C C . LEU A 1 99 ? -11.416 -3.207 20.549 1.00 95.69 99 LEU A C 1
ATOM 778 O O . LEU A 1 99 ? -10.591 -2.541 21.171 1.00 95.69 99 LEU A O 1
ATOM 782 N N . ALA A 1 100 ? -12.395 -2.651 19.830 1.00 96.12 100 ALA A N 1
ATOM 783 C CA . ALA A 1 100 ? -12.572 -1.203 19.722 1.00 96.12 100 ALA A CA 1
ATOM 784 C C . ALA A 1 100 ? -12.805 -0.547 21.096 1.00 96.12 100 ALA A C 1
ATOM 786 O O . ALA A 1 100 ? -12.189 0.466 21.430 1.00 96.12 100 ALA A O 1
ATOM 787 N N . THR A 1 101 ? -13.664 -1.144 21.928 1.00 96.19 101 THR A N 1
ATOM 788 C CA . THR A 1 101 ? -13.923 -0.648 23.287 1.00 96.19 101 THR A CA 1
ATOM 789 C C . THR A 1 101 ? -12.673 -0.733 24.155 1.00 96.19 101 THR A C 1
ATOM 791 O O . THR A 1 101 ? -12.394 0.201 24.903 1.00 96.19 101 THR A O 1
ATOM 794 N N . HIS A 1 102 ? -11.900 -1.816 24.043 1.00 95.62 102 HIS A N 1
ATOM 795 C CA . HIS A 1 102 ? -10.656 -1.967 24.787 1.00 95.62 102 HIS A CA 1
ATOM 796 C C . HIS A 1 102 ? -9.638 -0.882 24.421 1.00 95.62 102 HIS A C 1
ATOM 798 O O . HIS A 1 102 ? -9.142 -0.218 25.325 1.00 95.62 102 HIS A O 1
ATOM 804 N N . LEU A 1 103 ? -9.381 -0.655 23.124 1.00 94.81 103 LEU A N 1
ATOM 805 C CA . LEU A 1 103 ? -8.454 0.381 22.645 1.00 94.81 103 LEU A CA 1
ATOM 806 C C . LEU A 1 103 ? -8.864 1.788 23.109 1.00 94.81 103 LEU A C 1
ATOM 808 O O . LEU A 1 103 ? -8.009 2.561 23.542 1.00 94.81 103 LEU A O 1
ATOM 812 N N . ASN A 1 104 ? -10.167 2.086 23.094 1.00 94.62 104 ASN A N 1
ATOM 813 C CA . ASN A 1 104 ? -10.706 3.330 23.646 1.00 94.62 104 ASN A CA 1
ATOM 814 C C . ASN A 1 104 ? -10.497 3.435 25.164 1.00 94.62 104 ASN A C 1
ATOM 816 O O . ASN A 1 104 ? -10.125 4.497 25.655 1.00 94.62 104 ASN A O 1
ATOM 820 N N . ALA A 1 105 ? -10.721 2.351 25.914 1.00 96.44 105 ALA A N 1
ATOM 821 C CA . ALA A 1 105 ? -10.594 2.343 27.372 1.00 96.44 105 ALA A CA 1
ATOM 822 C C . ALA A 1 105 ? -9.152 2.574 27.852 1.00 96.44 105 ALA A C 1
ATOM 824 O O . ALA A 1 105 ? -8.951 3.121 28.933 1.00 96.44 105 ALA A O 1
ATOM 825 N N . ILE A 1 106 ? -8.160 2.177 27.051 1.00 95.94 106 ILE A N 1
ATOM 826 C CA . ILE A 1 106 ? -6.736 2.441 27.306 1.00 95.94 106 ILE A CA 1
ATOM 827 C C . ILE A 1 106 ? -6.231 3.728 26.634 1.00 95.94 106 ILE A C 1
ATOM 829 O O . ILE A 1 106 ? -5.025 3.955 26.579 1.00 95.94 106 ILE A O 1
ATOM 833 N N . GLU A 1 107 ? -7.144 4.557 26.115 1.00 93.94 107 GLU A N 1
ATOM 834 C CA . GLU A 1 107 ? -6.867 5.868 25.515 1.00 93.94 107 GLU A CA 1
ATOM 835 C C . GLU A 1 107 ? -5.877 5.828 24.332 1.00 93.94 107 GLU A C 1
ATOM 837 O O . GLU A 1 107 ? -5.178 6.804 24.043 1.00 93.94 107 GLU A O 1
ATOM 842 N N . ILE A 1 108 ? -5.823 4.708 23.597 1.00 92.38 108 ILE A N 1
ATOM 843 C CA . ILE A 1 108 ? -5.015 4.625 22.378 1.00 92.38 108 ILE A CA 1
ATOM 844 C C . ILE A 1 108 ? -5.755 5.315 21.239 1.00 92.38 108 ILE A C 1
ATOM 846 O O . ILE A 1 108 ? -6.754 4.829 20.711 1.00 92.38 108 ILE A O 1
ATOM 850 N N . LEU A 1 109 ? -5.198 6.438 20.799 1.00 93.50 109 LEU A N 1
ATOM 851 C CA . LEU A 1 109 ? -5.695 7.159 19.639 1.00 93.50 109 LEU A CA 1
ATOM 852 C C . LEU A 1 109 ? -5.364 6.396 18.337 1.00 93.50 109 LEU A C 1
ATOM 854 O O . LEU A 1 109 ? -4.180 6.155 18.068 1.00 93.50 109 LEU A O 1
ATOM 858 N N . PRO A 1 110 ? -6.354 6.073 17.477 1.00 93.81 110 PRO A N 1
ATOM 859 C CA . PRO A 1 110 ? -6.140 5.258 16.276 1.00 93.81 110 PRO A CA 1
ATOM 860 C C . PRO A 1 110 ? -5.070 5.812 15.328 1.00 93.81 110 PRO A C 1
ATOM 862 O O . PRO A 1 110 ? -4.274 5.071 14.748 1.00 93.81 110 PRO A O 1
ATOM 865 N N . GLN A 1 111 ? -4.991 7.140 15.204 1.00 94.31 111 GLN A N 1
ATOM 866 C CA . GLN A 1 111 ? -4.036 7.810 14.325 1.00 94.31 111 GLN A CA 1
ATOM 867 C C . GLN A 1 111 ? -2.570 7.572 14.709 1.00 94.31 111 GLN A C 1
ATOM 869 O O . GLN A 1 111 ? -1.708 7.743 13.846 1.00 94.31 111 GLN A O 1
ATOM 874 N N . ILE A 1 112 ? -2.270 7.175 15.955 1.00 93.19 112 ILE A N 1
ATOM 875 C CA . ILE A 1 112 ? -0.893 6.928 16.417 1.00 93.19 112 ILE A CA 1
ATOM 876 C C . ILE A 1 112 ? -0.246 5.793 15.614 1.00 93.19 112 ILE A C 1
ATOM 878 O O . ILE A 1 112 ? 0.928 5.891 15.259 1.00 93.19 112 ILE A O 1
ATOM 882 N N . PHE A 1 113 ? -1.007 4.750 15.276 1.00 92.88 113 PHE A N 1
ATOM 883 C CA . PHE A 1 113 ? -0.511 3.624 14.480 1.00 92.88 113 PHE A CA 1
ATOM 884 C C . PHE A 1 113 ? -0.995 3.681 13.023 1.00 92.88 113 PHE A C 1
ATOM 886 O O . PHE A 1 113 ? -0.193 3.489 12.106 1.00 92.88 113 PHE A O 1
ATOM 893 N N . LEU A 1 114 ? -2.261 4.049 12.778 1.00 96.25 114 LEU A N 1
ATOM 894 C CA . LEU A 1 114 ? -2.846 4.050 11.429 1.00 96.25 114 LEU A CA 1
ATOM 895 C C . LEU A 1 114 ? -2.179 5.047 10.479 1.00 96.25 114 LEU A C 1
ATOM 897 O O . LEU A 1 114 ? -2.016 4.744 9.298 1.00 96.25 114 LEU A O 1
ATOM 901 N N . THR A 1 115 ? -1.734 6.209 10.971 1.00 94.31 115 THR A N 1
ATOM 902 C CA . THR A 1 115 ? -1.088 7.223 10.120 1.00 94.31 115 THR A CA 1
ATOM 903 C C . THR A 1 115 ? 0.130 6.651 9.401 1.00 94.31 115 THR A C 1
ATOM 905 O O . THR A 1 115 ? 0.309 6.889 8.207 1.00 94.31 115 THR A O 1
ATOM 908 N N . ARG A 1 116 ? 0.968 5.886 10.112 1.00 94.62 116 ARG A N 1
ATOM 909 C CA . ARG A 1 116 ? 2.171 5.276 9.536 1.00 94.62 116 ARG A CA 1
ATOM 910 C C . ARG A 1 116 ? 1.807 4.160 8.564 1.00 94.62 116 ARG A C 1
ATOM 912 O O . ARG A 1 116 ? 2.349 4.134 7.464 1.00 94.62 116 ARG A O 1
ATOM 919 N N . TRP A 1 117 ? 0.881 3.285 8.960 1.00 96.62 117 TRP A N 1
ATOM 920 C CA . TRP A 1 117 ? 0.435 2.154 8.144 1.00 96.62 117 TRP A CA 1
ATOM 921 C C . TRP A 1 117 ? -0.097 2.627 6.792 1.00 96.62 117 TRP A C 1
ATOM 923 O O . TRP A 1 117 ? 0.351 2.158 5.751 1.00 96.62 117 TRP A O 1
ATOM 933 N N . ILE A 1 118 ? -0.986 3.620 6.807 1.00 95.88 118 ILE A N 1
ATOM 934 C CA . ILE A 1 118 ? -1.659 4.123 5.608 1.00 95.88 118 ILE A CA 1
ATOM 935 C C . ILE A 1 118 ? -0.700 4.936 4.736 1.00 95.88 118 ILE A C 1
ATOM 937 O O . ILE A 1 118 ? -0.614 4.699 3.533 1.00 95.88 118 ILE A O 1
ATOM 941 N N . ARG A 1 119 ? 0.062 5.877 5.318 1.00 94.38 119 ARG A N 1
ATOM 942 C CA . ARG A 1 119 ? 0.966 6.736 4.530 1.00 94.38 119 ARG A CA 1
ATOM 943 C C . ARG A 1 119 ? 2.049 5.937 3.819 1.00 94.38 119 ARG A C 1
ATOM 945 O O . ARG A 1 119 ? 2.422 6.291 2.706 1.00 94.38 119 ARG A O 1
ATOM 952 N N . LEU A 1 120 ? 2.552 4.883 4.452 1.00 95.38 120 LEU A N 1
ATOM 953 C CA . LEU A 1 120 ? 3.639 4.070 3.911 1.00 95.38 120 LEU A CA 1
ATOM 954 C C . LEU A 1 120 ? 3.145 2.808 3.199 1.00 95.38 120 LEU A C 1
ATOM 956 O O . LEU A 1 120 ? 3.964 1.944 2.902 1.00 95.38 120 LEU A O 1
ATOM 960 N N . LEU A 1 121 ? 1.830 2.684 2.959 1.00 96.00 121 LEU A N 1
ATOM 961 C CA . LEU A 1 121 ? 1.202 1.494 2.374 1.00 96.00 121 LEU A CA 1
ATOM 962 C C . LEU A 1 121 ? 1.758 0.200 2.993 1.00 96.00 121 LEU A C 1
ATOM 964 O O . LEU A 1 121 ? 2.169 -0.724 2.296 1.00 96.00 121 LEU A O 1
ATOM 968 N N . PHE A 1 122 ? 1.807 0.181 4.326 1.00 96.94 122 PHE A N 1
ATOM 969 C CA . PHE A 1 122 ? 2.255 -0.932 5.165 1.00 96.94 122 PHE A CA 1
ATOM 970 C C . PHE A 1 122 ? 3.742 -1.314 5.074 1.00 96.94 122 PHE A C 1
ATOM 972 O O . PHE A 1 122 ? 4.158 -2.244 5.760 1.00 96.94 122 PHE A O 1
ATOM 979 N N . GLY A 1 123 ? 4.576 -0.564 4.345 1.00 95.75 123 GLY A N 1
ATOM 980 C CA . GLY A 1 123 ? 5.988 -0.910 4.118 1.00 95.75 123 GLY A CA 1
ATOM 981 C C . GLY A 1 123 ? 6.899 -0.937 5.355 1.00 95.75 123 GLY A C 1
ATOM 982 O O . GLY A 1 123 ? 8.054 -1.332 5.256 1.00 95.75 123 GLY A O 1
ATOM 983 N N . ARG A 1 124 ? 6.404 -0.525 6.531 1.00 95.06 124 ARG A N 1
ATOM 984 C CA . ARG A 1 124 ? 7.111 -0.652 7.823 1.00 95.06 124 ARG A CA 1
ATOM 985 C C . ARG A 1 124 ? 6.552 -1.734 8.744 1.00 95.06 124 ARG A C 1
ATOM 987 O O . ARG A 1 124 ? 7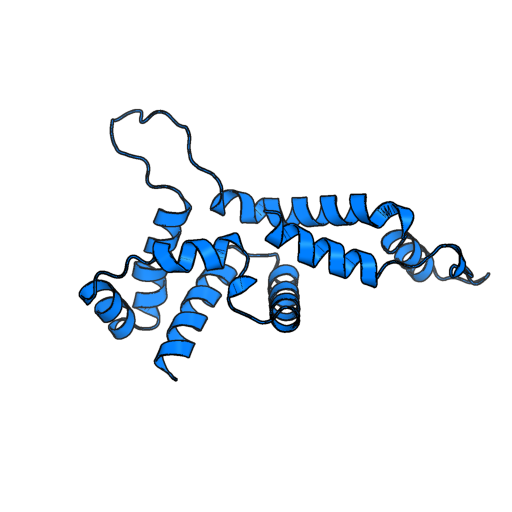.082 -1.926 9.835 1.00 95.06 124 ARG A O 1
ATOM 994 N N . GLU A 1 125 ? 5.477 -2.398 8.336 1.00 95.12 125 GLU A N 1
ATOM 995 C CA . GLU A 1 125 ? 4.797 -3.419 9.141 1.00 95.12 125 GLU A CA 1
ATOM 996 C C . GLU A 1 125 ? 5.150 -4.838 8.687 1.00 95.12 125 GLU A C 1
ATOM 998 O O . GLU A 1 125 ? 4.969 -5.793 9.442 1.00 95.12 125 GLU A O 1
ATOM 1003 N N . PHE A 1 126 ? 5.687 -4.966 7.474 1.00 95.75 126 PHE A N 1
ATOM 1004 C CA . PHE A 1 126 ? 6.041 -6.226 6.839 1.00 95.75 126 PHE A CA 1
ATOM 1005 C C . PHE A 1 126 ? 7.490 -6.205 6.351 1.00 95.75 126 PHE A C 1
ATOM 1007 O O . PHE A 1 126 ? 8.124 -5.149 6.273 1.00 95.75 126 PHE A O 1
ATOM 1014 N N . SER A 1 127 ? 8.028 -7.386 6.032 1.00 97.19 127 SER A N 1
ATOM 1015 C CA . SER A 1 127 ? 9.305 -7.473 5.325 1.00 97.19 127 SER A CA 1
ATOM 1016 C C . SER A 1 127 ? 9.183 -6.828 3.937 1.00 97.19 127 SER A C 1
ATOM 1018 O O . SER A 1 127 ? 8.078 -6.579 3.448 1.00 97.19 127 SER A O 1
ATOM 1020 N N . PHE A 1 128 ? 10.313 -6.536 3.294 1.00 95.69 128 PHE A N 1
ATOM 1021 C CA . PHE A 1 128 ? 10.289 -5.926 1.965 1.00 95.69 128 PHE A CA 1
ATOM 1022 C C . PHE A 1 128 ? 9.565 -6.818 0.943 1.00 95.69 128 PHE A C 1
ATOM 1024 O O . PHE A 1 128 ? 8.672 -6.339 0.251 1.00 95.69 128 PHE A O 1
ATOM 1031 N N . ASP A 1 129 ? 9.860 -8.121 0.927 1.00 96.81 129 ASP A N 1
ATOM 1032 C CA . ASP A 1 129 ? 9.229 -9.075 0.004 1.00 96.81 129 ASP A CA 1
ATOM 1033 C C . ASP A 1 129 ? 7.715 -9.210 0.251 1.00 96.81 129 ASP A C 1
ATOM 1035 O O . ASP A 1 129 ? 6.925 -9.217 -0.693 1.00 96.81 129 ASP A O 1
ATOM 1039 N N . ASP A 1 130 ? 7.288 -9.247 1.517 1.00 96.94 130 ASP A N 1
ATOM 1040 C CA . ASP A 1 130 ? 5.861 -9.277 1.870 1.00 96.94 130 ASP A CA 1
ATOM 1041 C C . ASP A 1 130 ? 5.157 -7.965 1.490 1.00 96.94 130 ASP A C 1
ATOM 1043 O O . ASP A 1 130 ? 4.001 -7.969 1.068 1.00 96.94 130 ASP A O 1
ATOM 1047 N N . THR A 1 131 ? 5.853 -6.830 1.617 1.00 96.75 131 THR A N 1
ATOM 1048 C CA . THR A 1 131 ? 5.332 -5.521 1.205 1.00 96.75 131 THR A CA 1
ATOM 1049 C C . THR A 1 131 ? 5.053 -5.505 -0.294 1.00 96.75 131 THR A C 1
ATOM 1051 O O . THR A 1 131 ? 3.979 -5.060 -0.692 1.00 96.75 131 THR A O 1
ATOM 1054 N N . LEU A 1 132 ? 5.965 -6.038 -1.117 1.00 96.88 132 LEU A N 1
ATOM 1055 C CA . LEU A 1 132 ? 5.758 -6.148 -2.564 1.00 96.88 132 LEU A CA 1
ATOM 1056 C C . LEU A 1 132 ? 4.531 -7.010 -2.896 1.00 96.88 132 LEU A C 1
ATOM 1058 O O . LEU A 1 132 ? 3.685 -6.580 -3.673 1.00 96.88 132 LEU A O 1
ATOM 1062 N N . GLN A 1 133 ? 4.351 -8.156 -2.229 1.00 96.56 133 GLN A N 1
ATOM 1063 C CA . GLN A 1 133 ? 3.165 -9.004 -2.435 1.00 96.56 133 GLN A CA 1
ATOM 1064 C C . GLN A 1 133 ? 1.854 -8.302 -2.050 1.00 96.56 133 GLN A C 1
ATOM 1066 O O . GLN A 1 133 ? 0.833 -8.436 -2.728 1.00 96.56 133 GLN A O 1
ATOM 1071 N N . ILE A 1 134 ? 1.858 -7.537 -0.955 1.00 96.00 134 ILE A N 1
ATOM 1072 C CA . ILE A 1 134 ? 0.699 -6.725 -0.564 1.00 96.00 134 ILE A CA 1
ATOM 1073 C C . ILE A 1 134 ? 0.431 -5.653 -1.624 1.00 96.00 134 ILE A C 1
ATOM 1075 O O . ILE A 1 134 ? -0.727 -5.394 -1.955 1.00 96.00 134 ILE A O 1
ATOM 1079 N N . TRP A 1 135 ? 1.479 -5.035 -2.164 1.00 97.06 135 TRP A N 1
ATOM 1080 C CA . TRP A 1 135 ? 1.360 -4.007 -3.191 1.00 97.06 135 TRP A CA 1
ATOM 1081 C C . TRP A 1 135 ? 0.808 -4.560 -4.501 1.00 97.06 135 TRP A C 1
ATOM 1083 O O . TRP A 1 135 ? -0.078 -3.924 -5.066 1.00 97.06 135 TRP A O 1
ATOM 1093 N N . ASP A 1 136 ? 1.199 -5.765 -4.917 1.00 96.12 136 ASP A N 1
ATOM 1094 C CA . ASP A 1 136 ? 0.603 -6.443 -6.075 1.00 96.12 136 ASP A CA 1
ATOM 1095 C C . ASP A 1 136 ? -0.917 -6.577 -5.916 1.00 96.12 136 ASP A C 1
ATOM 1097 O O . ASP A 1 136 ? -1.686 -6.219 -6.812 1.00 96.12 136 ASP A O 1
ATOM 1101 N N . LEU A 1 137 ? -1.379 -7.018 -4.740 1.00 95.44 137 LEU A N 1
ATOM 1102 C CA . LEU A 1 137 ? -2.809 -7.138 -4.438 1.00 95.44 137 LEU A CA 1
ATOM 1103 C C . LEU A 1 137 ? -3.513 -5.779 -4.405 1.00 95.44 137 LEU A C 1
ATOM 1105 O O . LEU A 1 137 ? -4.635 -5.653 -4.905 1.00 95.44 137 LEU A O 1
ATOM 1109 N N . LEU A 1 138 ? -2.878 -4.764 -3.819 1.00 96.19 138 LEU A N 1
ATOM 1110 C CA . LEU A 1 138 ? -3.415 -3.408 -3.781 1.00 96.19 138 LEU A CA 1
ATOM 1111 C C . LEU A 1 138 ? -3.566 -2.842 -5.196 1.00 96.19 138 LEU A C 1
ATOM 1113 O O . LEU A 1 138 ? -4.644 -2.353 -5.538 1.00 96.19 138 LEU A O 1
ATOM 1117 N N . PHE A 1 139 ? -2.526 -2.934 -6.024 1.00 95.94 139 PHE A N 1
ATOM 1118 C CA . PHE A 1 139 ? -2.504 -2.396 -7.383 1.00 95.94 139 PHE A CA 1
ATOM 1119 C C . PHE A 1 139 ? -3.445 -3.154 -8.316 1.00 95.94 139 PHE A C 1
ATOM 1121 O O . PHE A 1 139 ? -4.220 -2.514 -9.027 1.00 95.94 139 PHE A O 1
ATOM 1128 N N . ALA A 1 140 ? -3.506 -4.486 -8.226 1.00 95.94 140 ALA A N 1
ATOM 1129 C CA . ALA A 1 140 ? -4.483 -5.295 -8.959 1.00 95.94 140 ALA A CA 1
ATOM 1130 C C . ALA A 1 140 ? -5.941 -4.915 -8.629 1.00 95.94 140 ALA A C 1
ATOM 1132 O O . ALA A 1 140 ? -6.844 -5.104 -9.442 1.00 95.94 140 ALA A O 1
ATOM 1133 N N . ASN A 1 141 ? -6.179 -4.342 -7.445 1.00 94.75 141 ASN A N 1
ATOM 1134 C CA . ASN A 1 141 ? -7.482 -3.857 -6.994 1.00 94.75 141 ASN A CA 1
ATOM 1135 C C . ASN A 1 141 ? -7.669 -2.337 -7.143 1.00 94.75 141 ASN A C 1
ATOM 1137 O O . ASN A 1 141 ? -8.604 -1.789 -6.547 1.00 94.75 141 ASN A O 1
ATOM 1141 N N . GLY A 1 142 ? -6.803 -1.659 -7.906 1.00 92.19 142 GLY A N 1
ATOM 1142 C CA . GLY A 1 142 ? -6.886 -0.224 -8.197 1.00 92.19 142 GLY A CA 1
ATOM 1143 C C . GLY A 1 142 ? -6.499 0.687 -7.030 1.00 92.19 142 GLY A C 1
ATOM 1144 O O . GLY A 1 142 ? -6.998 1.806 -6.950 1.00 92.19 142 GLY A O 1
ATOM 1145 N N . LEU A 1 143 ? -5.683 0.193 -6.089 1.00 93.81 143 LEU A N 1
ATOM 1146 C CA . LEU A 1 143 ? -5.234 0.899 -4.881 1.00 93.81 143 LEU A CA 1
ATOM 1147 C C . LEU A 1 143 ? -6.400 1.567 -4.132 1.00 93.81 143 LEU A C 1
ATOM 1149 O O . LEU A 1 143 ? -6.330 2.713 -3.698 1.00 93.81 143 LEU A O 1
ATOM 1153 N N . ARG A 1 144 ? -7.531 0.865 -4.006 1.00 93.38 144 ARG A N 1
ATOM 1154 C CA . ARG A 1 144 ? -8.740 1.442 -3.409 1.00 93.38 144 ARG A CA 1
ATOM 1155 C C . ARG A 1 144 ? -8.508 1.816 -1.949 1.00 93.38 144 ARG A C 1
ATOM 1157 O O . ARG A 1 144 ? -8.190 0.967 -1.121 1.00 93.38 144 ARG A O 1
ATOM 1164 N N . ALA A 1 145 ? -8.813 3.066 -1.625 1.00 91.62 145 ALA A N 1
ATOM 1165 C CA . ALA A 1 145 ? -8.823 3.613 -0.272 1.00 91.62 145 ALA A CA 1
ATOM 1166 C C . ALA A 1 145 ? -9.559 2.691 0.730 1.00 91.62 145 ALA A C 1
ATOM 1168 O O . ALA A 1 145 ? -9.015 2.335 1.774 1.00 91.62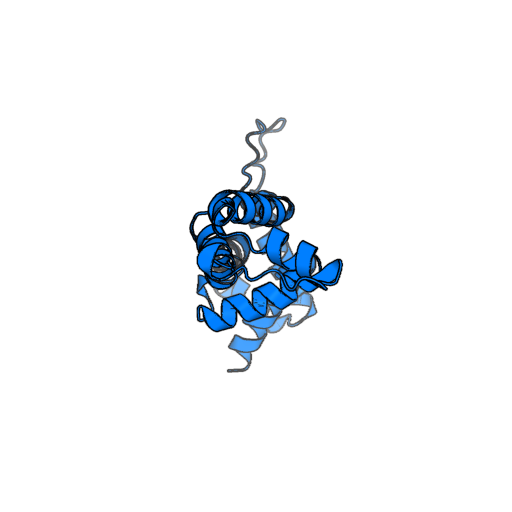 145 ALA A O 1
ATOM 1169 N N . ALA A 1 146 ? -10.750 2.203 0.366 1.00 94.06 146 ALA A N 1
ATOM 1170 C CA . ALA A 1 146 ? -11.503 1.270 1.202 1.00 94.06 146 ALA A CA 1
ATOM 1171 C C . ALA A 1 146 ? -10.742 -0.039 1.477 1.00 94.06 146 ALA A C 1
ATOM 1173 O O . ALA A 1 146 ? -10.796 -0.540 2.592 1.00 94.06 146 ALA A O 1
ATOM 1174 N N . LEU A 1 147 ? -10.012 -0.598 0.504 1.00 95.56 147 LEU A N 1
ATOM 1175 C CA . LEU A 1 147 ? -9.241 -1.829 0.718 1.00 95.56 147 LEU A CA 1
ATOM 1176 C C . LEU A 1 147 ? -8.120 -1.610 1.744 1.00 95.56 147 LEU A C 1
ATOM 1178 O O . LEU A 1 147 ? -7.934 -2.449 2.621 1.00 95.56 147 LEU A O 1
ATOM 1182 N N . ILE A 1 148 ? -7.437 -0.463 1.684 1.00 96.31 148 ILE A N 1
ATOM 1183 C CA . ILE A 1 148 ? -6.423 -0.066 2.674 1.00 96.31 148 ILE A CA 1
ATOM 1184 C C . ILE A 1 148 ? -7.041 -0.039 4.081 1.00 96.31 148 ILE A C 1
ATOM 1186 O O . ILE A 1 148 ? -6.471 -0.607 5.011 1.00 96.31 148 ILE A O 1
ATOM 1190 N N . ASP A 1 149 ? -8.237 0.536 4.226 1.00 96.44 149 ASP A N 1
ATOM 1191 C CA . ASP A 1 149 ? -8.940 0.608 5.515 1.00 96.44 149 ASP A CA 1
ATOM 1192 C C . ASP A 1 149 ? -9.272 -0.785 6.072 1.00 96.44 149 ASP A C 1
ATOM 1194 O O . ASP A 1 149 ? -9.084 -1.049 7.260 1.00 96.44 149 ASP A O 1
ATOM 1198 N N . HIS A 1 150 ? -9.713 -1.708 5.211 1.00 96.94 150 HIS A N 1
ATOM 1199 C CA . HIS A 1 150 ? -10.008 -3.085 5.613 1.00 96.94 150 HIS A CA 1
ATOM 1200 C C . HIS A 1 150 ? -8.740 -3.861 5.991 1.00 96.94 150 HIS A C 1
ATOM 1202 O O . HIS A 1 150 ? -8.781 -4.653 6.931 1.00 96.94 150 HIS A O 1
ATOM 1208 N N . ILE A 1 151 ? -7.608 -3.618 5.319 1.00 96.69 151 ILE A N 1
ATOM 1209 C CA . ILE A 1 151 ? -6.317 -4.209 5.701 1.00 96.69 151 ILE A CA 1
ATOM 1210 C C . ILE A 1 151 ? -5.909 -3.726 7.097 1.00 96.69 151 ILE A C 1
ATOM 1212 O O . ILE A 1 151 ? -5.496 -4.546 7.914 1.00 96.69 151 ILE A O 1
ATOM 1216 N N . CYS A 1 152 ? -6.095 -2.440 7.423 1.00 97.31 152 CYS A N 1
ATOM 1217 C CA . CYS A 1 152 ? -5.839 -1.931 8.774 1.00 97.31 152 CYS A CA 1
ATOM 1218 C C . CYS A 1 152 ? -6.643 -2.689 9.844 1.00 97.31 152 CYS A C 1
ATOM 1220 O O . CYS A 1 152 ? -6.080 -3.101 10.859 1.00 97.31 152 CYS A O 1
ATOM 1222 N N . VAL A 1 153 ? -7.941 -2.914 9.611 1.00 97.56 153 VAL A N 1
ATOM 1223 C CA . VAL A 1 153 ? -8.787 -3.695 10.532 1.00 97.56 153 VAL A CA 1
ATOM 1224 C C . VAL A 1 153 ? -8.319 -5.149 10.605 1.00 97.56 153 VAL A C 1
ATOM 1226 O O . VAL A 1 153 ? -8.155 -5.684 11.699 1.00 97.56 153 VAL A O 1
ATOM 1229 N N . ALA A 1 154 ? -8.029 -5.781 9.466 1.00 96.62 154 ALA A N 1
ATOM 1230 C CA . ALA A 1 154 ? -7.543 -7.159 9.424 1.00 96.62 154 ALA A CA 1
ATOM 1231 C C . ALA A 1 154 ? -6.228 -7.340 10.204 1.00 96.62 154 ALA A C 1
ATOM 1233 O O . ALA A 1 154 ? -6.064 -8.335 10.910 1.00 96.62 154 ALA A O 1
ATOM 1234 N N . MET A 1 155 ? -5.313 -6.369 10.135 1.00 95.81 155 MET A N 1
ATOM 1235 C CA . MET A 1 155 ? -4.071 -6.373 10.914 1.00 95.81 155 MET A CA 1
ATOM 1236 C C . MET A 1 155 ? -4.332 -6.306 12.424 1.00 95.81 155 MET A C 1
ATOM 1238 O O . MET A 1 155 ? -3.712 -7.057 13.177 1.00 95.81 155 MET A O 1
ATOM 1242 N N . LEU A 1 156 ? -5.273 -5.468 12.873 1.00 95.75 156 LEU A N 1
ATOM 1243 C CA . LEU A 1 156 ? -5.667 -5.393 14.286 1.00 95.75 156 LEU A CA 1
ATOM 1244 C C . LEU A 1 156 ? -6.268 -6.716 14.779 1.00 95.75 156 LEU A C 1
ATOM 1246 O O . LEU A 1 156 ? -5.842 -7.244 15.808 1.00 95.75 156 LEU A O 1
ATOM 1250 N N . LEU A 1 157 ? -7.199 -7.293 14.014 1.00 95.94 157 LEU A N 1
ATOM 1251 C CA . LEU A 1 157 ? -7.805 -8.589 14.337 1.00 95.94 157 LEU A CA 1
ATOM 1252 C C . LEU A 1 157 ? -6.757 -9.705 14.388 1.00 95.94 157 LEU A C 1
ATOM 1254 O O . LEU A 1 157 ? -6.769 -10.547 15.286 1.00 95.94 157 LEU A O 1
ATOM 1258 N N . ARG A 1 158 ? -5.791 -9.683 13.463 1.00 94.19 158 ARG A N 1
ATOM 1259 C CA . ARG A 1 158 ? -4.708 -10.666 13.430 1.00 94.19 158 ARG A CA 1
ATOM 1260 C C . ARG A 1 158 ? -3.846 -10.629 14.690 1.00 94.19 158 ARG A C 1
ATOM 1262 O O . ARG A 1 158 ? -3.378 -11.696 15.090 1.00 94.19 158 ARG A O 1
ATOM 1269 N N . ILE A 1 159 ? -3.617 -9.446 15.268 1.00 89.69 159 ILE A N 1
ATOM 1270 C CA . ILE A 1 159 ? -2.872 -9.269 16.523 1.00 89.69 159 ILE A CA 1
ATOM 1271 C C . ILE A 1 159 ? -3.695 -9.770 17.710 1.00 89.69 159 ILE A C 1
ATOM 1273 O O . ILE A 1 159 ? -3.145 -10.471 18.548 1.00 89.69 159 ILE A O 1
ATOM 1277 N N . ARG A 1 160 ? -5.002 -9.479 17.758 1.00 87.75 160 ARG A N 1
ATOM 1278 C CA . ARG A 1 160 ? -5.894 -9.973 18.821 1.00 87.75 160 ARG A CA 1
ATOM 1279 C C . ARG A 1 160 ? -5.938 -11.502 18.901 1.00 87.75 160 ARG A C 1
ATOM 1281 O O . ARG A 1 160 ? -6.077 -12.049 19.987 1.00 87.75 160 ARG A O 1
ATOM 1288 N N . TRP A 1 161 ? -5.871 -12.185 17.760 1.00 83.00 161 TRP A N 1
ATOM 1289 C CA . TRP A 1 161 ? -5.902 -13.652 17.695 1.00 83.00 161 TRP A CA 1
ATOM 1290 C C . TRP A 1 161 ? -4.515 -14.312 17.756 1.00 83.00 161 TRP A C 1
ATOM 1292 O O . TRP A 1 161 ? -4.397 -15.500 17.445 1.00 83.00 161 TRP A O 1
ATOM 1302 N N . LYS A 1 162 ? -3.456 -13.564 18.083 1.00 56.56 162 LYS A N 1
ATOM 1303 C CA . LYS A 1 162 ? -2.167 -14.144 18.489 1.00 56.56 162 LYS A CA 1
ATOM 1304 C C . LYS A 1 162 ? -2.137 -14.328 19.997 1.00 56.56 162 LYS A C 1
ATOM 1306 O O . LYS A 1 162 ? -1.581 -15.368 20.406 1.00 56.56 162 LYS A O 1
#

Foldseek 3Di:
DVLQLVLLLVVLQVQADEPVNPPQPPPHDPVNVVSNVSRHNVCSVVNSVVVSVLLCVPLVLLVDDPPPDPPPPDDDDRSNLVLQCCLLVPVLCVVPVVLSVVCVVVVPRSSVPSSCCSNSVNPVVDDSVVSVVSVVVCVVVSVDPVVSSVVSSVVSVVVVVD

Sequence (162 aa):
MHELLAPILWVVERDAVAQSTRTIPVNATDDESVMLCLLDANYIESDSFNLFCSVMQVARSFYEYTDDKPVNGQAEMAPIVARSQFIHNELLVTADQELATHLNAIEILPQIFLTRWIRLLFGREFSFDDTLQIWDLLFANGLRAALIDHICVAMLLRIRWK